Protein AF-A0A554VSW1-F1 (afdb_monomer_lite)

pLDDT: mean 82.95, std 12.74, range [40.72, 96.0]

Foldseek 3Di:
DPPVVVVVVVVVVVVVVVVVVVVVVVVVVVLLLVLLVCVVVVVDDLVRSCVVVVHDSVCSCVSNPVDDRDPPPPDD

Structure (mmCIF, N/CA/C/O backbone):
data_AF-A0A554VSW1-F1
#
_entry.id   AF-A0A554VSW1-F1
#
loop_
_atom_site.group_PDB
_atom_site.id
_atom_site.type_symbol
_atom_site.label_atom_id
_atom_site.label_alt_id
_atom_site.label_comp_id
_atom_site.label_asym_id
_atom_site.label_entity_id
_atom_site.label_seq_id
_atom_site.pdbx_PDB_ins_code
_atom_site.Cartn_x
_atom_site.Cartn_y
_atom_site.Cartn_z
_atom_site.occupancy
_atom_site.B_iso_or_equiv
_atom_site.auth_seq_id
_atom_site.auth_comp_id
_atom_site.auth_asym_id
_atom_site.auth_atom_id
_atom_site.pdbx_PDB_model_num
ATOM 1 N N . MET A 1 1 ? -27.601 5.658 23.834 1.00 63.31 1 MET A N 1
ATOM 2 C CA . MET A 1 1 ? -26.903 4.373 24.040 1.00 63.31 1 MET A CA 1
ATOM 3 C C . MET A 1 1 ? -26.214 4.439 25.398 1.00 63.31 1 MET A C 1
ATOM 5 O O . MET A 1 1 ? -25.723 5.512 25.734 1.00 63.31 1 MET A O 1
ATOM 9 N N . PRO A 1 2 ? -26.209 3.366 26.201 1.00 83.25 2 PRO A N 1
ATOM 10 C CA . PRO A 1 2 ? -25.458 3.346 27.4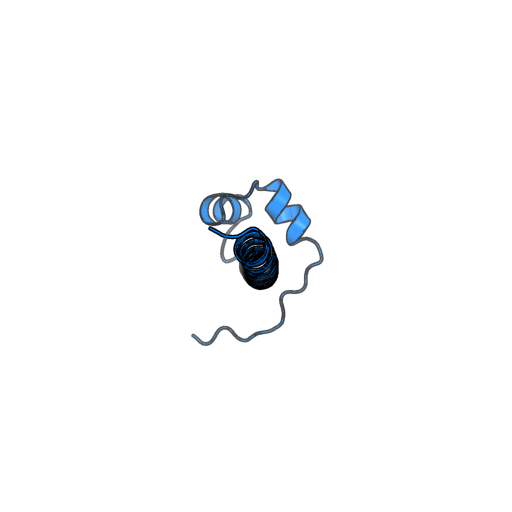52 1.00 83.25 2 PRO A CA 1
ATOM 11 C C . PRO A 1 2 ? -23.938 3.429 27.183 1.00 83.25 2 PRO A C 1
ATOM 13 O O . PRO A 1 2 ? -23.477 2.980 26.130 1.00 83.25 2 PRO A O 1
ATOM 16 N N . PRO A 1 3 ? -23.150 4.009 28.105 1.00 81.88 3 PRO A N 1
ATOM 17 C CA . PRO A 1 3 ? -21.731 4.324 27.897 1.00 81.88 3 PRO A CA 1
ATOM 18 C C . PRO A 1 3 ? -20.867 3.097 27.565 1.00 81.88 3 PRO A C 1
ATOM 20 O O . PRO A 1 3 ? -19.961 3.183 26.739 1.00 81.88 3 PRO A O 1
ATOM 23 N N . GLU A 1 4 ? -21.192 1.931 28.120 1.00 84.88 4 GLU A N 1
ATOM 24 C CA . GLU A 1 4 ? -20.482 0.676 27.840 1.00 84.88 4 GLU A CA 1
ATOM 25 C C . GLU A 1 4 ? -20.681 0.195 26.392 1.00 84.88 4 GLU A C 1
ATOM 27 O O . GLU A 1 4 ? -19.748 -0.307 25.766 1.00 84.88 4 GLU A O 1
ATOM 32 N N . GLN A 1 5 ? -21.862 0.430 25.805 1.00 86.19 5 GLN A N 1
ATOM 33 C CA . GLN A 1 5 ? -22.123 0.114 24.394 1.00 86.19 5 GLN A CA 1
ATOM 34 C C . GLN A 1 5 ? -21.374 1.061 23.448 1.00 86.19 5 GLN A C 1
ATOM 36 O O . GLN A 1 5 ? -20.911 0.628 22.393 1.00 86.19 5 GLN A O 1
ATOM 41 N N . HIS A 1 6 ? -21.187 2.329 23.834 1.00 89.00 6 HIS A N 1
ATOM 42 C CA . HIS A 1 6 ? -20.345 3.260 23.077 1.00 89.00 6 HIS A CA 1
ATOM 43 C C . HIS A 1 6 ? -18.880 2.809 23.058 1.00 89.00 6 HIS A C 1
ATOM 45 O O . HIS A 1 6 ? -18.261 2.792 21.994 1.00 89.00 6 HIS A O 1
ATOM 51 N N . LEU A 1 7 ? -18.335 2.393 24.206 1.00 91.94 7 LEU A N 1
ATOM 52 C CA . LEU A 1 7 ? -16.961 1.890 24.290 1.00 91.94 7 LEU A CA 1
ATOM 53 C C . LEU A 1 7 ? -16.771 0.607 23.467 1.00 91.94 7 LEU A C 1
ATOM 55 O O . LEU A 1 7 ? -15.788 0.492 22.732 1.00 91.94 7 LEU A O 1
ATOM 59 N N . ALA A 1 8 ? -17.736 -0.315 23.514 1.00 91.44 8 ALA A N 1
ATOM 60 C CA . ALA A 1 8 ? -17.715 -1.524 22.693 1.00 91.44 8 ALA A CA 1
ATOM 61 C C . ALA A 1 8 ? -17.752 -1.209 21.184 1.00 91.44 8 ALA A C 1
ATOM 63 O O . ALA A 1 8 ? -16.985 -1.787 20.411 1.00 91.44 8 ALA A O 1
ATOM 64 N N . ALA A 1 9 ? -18.590 -0.256 20.758 1.00 93.00 9 ALA A N 1
ATOM 65 C CA . ALA A 1 9 ? -18.669 0.175 19.362 1.00 93.00 9 ALA A CA 1
ATOM 66 C C . ALA A 1 9 ? -17.362 0.827 18.877 1.00 93.00 9 ALA A C 1
ATOM 68 O O . ALA A 1 9 ? -16.894 0.522 17.781 1.00 93.00 9 ALA A O 1
ATOM 69 N N . ILE A 1 10 ? -16.729 1.664 19.706 1.00 93.00 10 ILE A N 1
ATOM 70 C CA . ILE A 1 10 ? -15.423 2.270 19.400 1.00 93.00 10 ILE A CA 1
ATOM 71 C C . ILE A 1 10 ? -14.343 1.189 19.258 1.00 93.00 10 ILE A C 1
ATOM 73 O O . ILE A 1 10 ? -13.559 1.220 18.309 1.00 93.00 10 ILE A O 1
ATOM 77 N N . GLY A 1 11 ? -14.316 0.212 20.170 1.00 93.44 11 GLY A N 1
ATOM 78 C CA . GLY A 1 11 ? -13.382 -0.913 20.102 1.00 93.44 11 GLY A CA 1
ATOM 79 C C . GLY A 1 11 ? -13.540 -1.723 18.815 1.00 93.44 11 GLY A C 1
ATOM 80 O O . GLY A 1 11 ? -12.551 -2.036 18.152 1.00 93.44 11 GLY A O 1
ATOM 81 N N . ARG A 1 12 ? -14.787 -1.989 18.412 1.00 93.56 12 ARG A N 1
ATOM 82 C CA . ARG A 1 12 ? -15.099 -2.690 17.163 1.00 93.56 12 ARG A CA 1
ATOM 83 C C . ARG A 1 12 ? -14.638 -1.902 15.934 1.00 93.56 12 ARG A C 1
ATOM 85 O O . ARG A 1 12 ? -13.904 -2.448 15.115 1.00 93.56 12 ARG A O 1
ATOM 92 N N . LEU A 1 13 ? -14.964 -0.609 15.861 1.00 96.00 13 LEU A N 1
ATOM 93 C CA . LEU A 1 13 ? -14.537 0.272 14.768 1.00 96.00 13 LEU A CA 1
ATOM 94 C C . LEU A 1 13 ? -13.013 0.341 14.641 1.00 96.00 13 LEU A C 1
ATOM 96 O O . LEU A 1 13 ? -12.483 0.320 13.532 1.00 96.00 13 LEU A O 1
ATOM 100 N N . LYS A 1 14 ? -12.288 0.378 15.764 1.00 95.06 14 LYS A N 1
ATOM 101 C CA . LYS A 1 14 ? -10.821 0.354 15.758 1.00 95.06 14 LYS A CA 1
ATOM 102 C C . LYS A 1 14 ? -10.278 -0.928 15.118 1.00 95.06 14 LYS A C 1
ATOM 104 O O . LYS A 1 14 ? -9.358 -0.853 14.305 1.00 95.06 14 LYS A O 1
ATOM 109 N N . SER A 1 15 ? -10.844 -2.084 15.459 1.00 93.38 15 SER A N 1
ATOM 110 C CA . SER A 1 15 ? -10.450 -3.363 14.857 1.00 93.38 15 SER A CA 1
ATOM 111 C C . SER A 1 15 ? -10.799 -3.434 13.370 1.00 93.38 15 SER A C 1
ATOM 113 O O . SER A 1 15 ? -9.981 -3.893 12.575 1.00 93.38 15 SER A O 1
ATOM 115 N N . GLU A 1 16 ? -11.971 -2.935 12.972 1.00 94.38 16 GLU A N 1
ATOM 116 C CA . GLU A 1 16 ? -12.383 -2.878 11.564 1.00 94.38 16 GLU A CA 1
ATOM 117 C C . GLU A 1 16 ? -11.451 -1.979 10.737 1.00 94.38 16 GLU A C 1
ATOM 119 O O . GLU A 1 16 ? -10.991 -2.380 9.666 1.00 94.38 16 GLU A O 1
ATOM 124 N N . LEU A 1 17 ? -11.078 -0.809 11.263 1.00 95.00 17 LEU A N 1
ATOM 125 C CA . LEU A 1 17 ? -10.096 0.074 10.628 1.00 95.00 17 LEU A CA 1
ATOM 126 C C . LEU A 1 17 ? -8.717 -0.584 10.510 1.00 95.00 17 LEU A C 1
ATOM 128 O O . LEU A 1 17 ? -8.072 -0.471 9.468 1.00 95.00 17 LEU A O 1
ATOM 132 N N . ALA A 1 18 ? -8.270 -1.310 11.538 1.00 94.00 18 ALA A N 1
ATOM 133 C CA . ALA A 1 18 ? -7.000 -2.031 11.492 1.00 94.00 18 ALA A CA 1
ATOM 134 C C . ALA A 1 18 ? -7.002 -3.152 10.434 1.00 94.00 18 ALA A C 1
ATOM 136 O O . ALA A 1 18 ? -6.007 -3.351 9.733 1.00 94.00 18 ALA A O 1
ATOM 137 N N . ALA A 1 19 ? -8.114 -3.873 10.279 1.00 93.56 19 ALA A N 1
ATOM 138 C CA . ALA A 1 19 ? -8.269 -4.884 9.232 1.00 93.56 19 ALA A CA 1
ATOM 139 C C . ALA A 1 19 ? -8.294 -4.259 7.824 1.00 93.56 19 ALA A C 1
ATOM 141 O O . ALA A 1 19 ? -7.671 -4.776 6.887 1.00 93.56 19 ALA A O 1
ATOM 142 N N . LEU A 1 20 ? -8.960 -3.110 7.674 1.00 94.88 20 LEU A N 1
ATOM 143 C CA . LEU A 1 20 ? -8.999 -2.367 6.418 1.00 94.88 20 LEU A CA 1
ATOM 144 C C . LEU A 1 20 ? -7.606 -1.863 6.019 1.00 94.88 20 LEU A C 1
ATOM 146 O O . LEU A 1 20 ? -7.208 -2.012 4.864 1.00 94.88 20 LEU A O 1
ATOM 150 N N . GLU A 1 21 ? -6.842 -1.308 6.960 1.00 93.88 21 GLU A N 1
ATOM 151 C CA . GLU A 1 21 ? -5.482 -0.828 6.693 1.00 93.88 21 GLU A CA 1
ATOM 152 C C . GLU A 1 21 ? -4.532 -1.970 6.304 1.00 93.88 21 GLU A C 1
ATOM 154 O O . GLU A 1 21 ? -3.739 -1.804 5.376 1.00 93.88 21 GLU A O 1
ATOM 159 N N . GLN A 1 22 ? -4.666 -3.163 6.896 1.00 90.88 22 GLN A N 1
ATOM 160 C CA . GLN A 1 22 ? -3.920 -4.349 6.447 1.00 90.88 22 GLN A CA 1
ATOM 161 C C . GLN A 1 22 ? -4.272 -4.739 5.007 1.00 90.88 22 GLN A C 1
ATOM 163 O O . GLN A 1 22 ? -3.384 -4.952 4.178 1.00 90.88 22 GLN A O 1
ATOM 168 N N . THR A 1 23 ? -5.564 -4.767 4.674 1.00 93.38 23 THR A N 1
ATOM 169 C CA . THR A 1 23 ? -6.026 -5.075 3.311 1.00 93.38 23 THR A CA 1
ATOM 170 C C . THR A 1 23 ? -5.512 -4.040 2.311 1.00 93.38 23 THR A C 1
ATOM 172 O O . THR A 1 23 ? -4.993 -4.377 1.246 1.00 93.38 23 THR A O 1
ATOM 175 N N . LYS A 1 24 ? -5.578 -2.759 2.673 1.00 92.38 24 LYS A N 1
ATOM 176 C CA . LYS A 1 24 ? -5.068 -1.642 1.876 1.00 92.38 24 LYS A CA 1
ATOM 177 C C . LYS A 1 24 ? -3.555 -1.719 1.686 1.00 92.38 24 LYS A C 1
ATOM 179 O O . LYS A 1 24 ? -3.079 -1.446 0.586 1.00 92.38 24 LYS A O 1
ATOM 184 N N . ALA A 1 25 ? -2.798 -2.104 2.712 1.00 88.31 25 ALA A N 1
ATOM 185 C CA . ALA A 1 25 ? -1.359 -2.325 2.608 1.00 88.31 25 ALA A CA 1
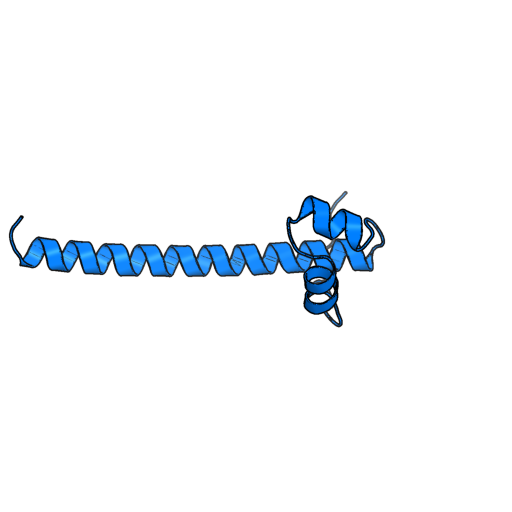ATOM 186 C C . ALA A 1 25 ? -1.036 -3.472 1.636 1.00 88.31 25 ALA A C 1
ATOM 188 O O . ALA A 1 25 ? -0.205 -3.298 0.743 1.00 88.31 25 ALA A O 1
ATOM 189 N N . ALA A 1 26 ? -1.757 -4.594 1.725 1.00 89.94 26 ALA A N 1
ATOM 190 C CA . ALA A 1 26 ? -1.604 -5.713 0.796 1.00 89.94 26 ALA A CA 1
ATOM 191 C C . ALA A 1 26 ? -1.926 -5.312 -0.656 1.00 89.94 26 ALA A C 1
ATOM 193 O O . ALA A 1 26 ? -1.172 -5.636 -1.576 1.00 89.94 26 ALA A O 1
ATOM 194 N N . LEU A 1 27 ? -3.005 -4.552 -0.876 1.00 90.69 27 LEU A N 1
ATOM 195 C CA . LEU A 1 27 ? -3.365 -4.033 -2.201 1.00 90.69 27 LEU A CA 1
ATOM 196 C C . LEU A 1 27 ? -2.316 -3.060 -2.748 1.00 90.69 27 LEU A C 1
ATOM 198 O O . LEU A 1 27 ? -1.967 -3.136 -3.926 1.00 90.69 27 LEU A O 1
ATOM 202 N N . LYS A 1 28 ? -1.765 -2.179 -1.904 1.00 88.38 28 LYS A N 1
ATOM 203 C CA . LYS A 1 28 ? -0.656 -1.292 -2.288 1.00 88.38 28 LYS A CA 1
ATOM 204 C C . LYS A 1 28 ? 0.580 -2.090 -2.715 1.00 88.38 28 LYS A C 1
ATOM 206 O O . LYS A 1 28 ? 1.185 -1.731 -3.722 1.00 88.38 28 LYS A O 1
ATOM 211 N N . GLY A 1 29 ? 0.910 -3.170 -2.004 1.00 86.56 29 GLY A N 1
ATOM 212 C CA . GLY A 1 29 ? 2.003 -4.079 -2.365 1.00 86.56 29 GLY A CA 1
ATOM 213 C C . GLY A 1 29 ? 1.775 -4.775 -3.710 1.00 86.56 29 GLY A C 1
ATOM 214 O O . GLY A 1 29 ? 2.633 -4.721 -4.586 1.00 86.56 29 GLY A O 1
ATOM 215 N N . LYS A 1 30 ? 0.581 -5.340 -3.936 1.00 88.94 30 LYS A N 1
ATOM 216 C CA . LYS A 1 30 ? 0.221 -5.951 -5.231 1.00 88.94 30 LYS A CA 1
ATOM 217 C C . LYS A 1 30 ? 0.299 -4.949 -6.382 1.00 88.94 30 LYS A C 1
ATOM 219 O O . LYS A 1 30 ? 0.861 -5.256 -7.429 1.00 88.94 30 LYS A O 1
ATOM 224 N N . ARG A 1 31 ? -0.224 -3.736 -6.178 1.00 89.00 31 ARG A N 1
ATOM 225 C CA . ARG A 1 31 ? -0.144 -2.652 -7.165 1.00 89.00 31 ARG A CA 1
ATOM 226 C C . ARG A 1 31 ? 1.307 -2.311 -7.499 1.00 89.00 31 ARG A C 1
ATOM 228 O O . ARG A 1 31 ? 1.627 -2.137 -8.669 1.00 89.00 31 ARG A O 1
ATOM 235 N N . LEU A 1 32 ? 2.178 -2.233 -6.493 1.00 85.12 32 LEU A N 1
ATOM 236 C CA . LEU A 1 32 ? 3.599 -1.974 -6.699 1.00 85.12 32 LEU A CA 1
ATOM 237 C C . LEU A 1 32 ? 4.265 -3.072 -7.540 1.00 85.12 32 LEU A C 1
ATOM 239 O O . LEU A 1 32 ? 4.948 -2.752 -8.511 1.00 85.12 32 LEU A O 1
ATOM 243 N N . ASN A 1 33 ? 4.010 -4.342 -7.217 1.00 85.62 33 ASN A N 1
ATOM 244 C CA . ASN A 1 33 ? 4.543 -5.476 -7.975 1.00 85.62 33 ASN A CA 1
ATOM 245 C C . ASN A 1 33 ? 4.145 -5.406 -9.452 1.00 85.62 33 ASN A C 1
ATOM 247 O O . ASN A 1 33 ? 4.995 -5.578 -10.321 1.00 85.62 33 ASN A O 1
ATOM 251 N N . LEU A 1 34 ? 2.874 -5.103 -9.738 1.00 88.94 34 LEU A N 1
ATOM 252 C CA . LEU A 1 34 ? 2.374 -4.985 -11.109 1.00 88.94 34 LEU A CA 1
ATOM 253 C C . LEU A 1 34 ? 3.021 -3.821 -11.866 1.00 88.94 34 LEU A C 1
ATOM 255 O O . LEU A 1 34 ? 3.432 -3.995 -13.009 1.00 88.94 34 LEU A O 1
ATOM 259 N N . LEU A 1 35 ? 3.167 -2.654 -11.231 1.00 88.06 35 LEU A N 1
ATOM 260 C CA . LEU A 1 35 ? 3.823 -1.497 -11.851 1.00 88.06 35 LEU A CA 1
ATOM 261 C C . LEU A 1 35 ? 5.309 -1.767 -12.123 1.00 88.06 35 LEU A C 1
ATOM 263 O O . LEU A 1 35 ? 5.814 -1.417 -13.188 1.00 88.06 35 LEU A O 1
ATOM 267 N N . ALA A 1 36 ? 6.005 -2.426 -11.194 1.00 85.44 36 ALA A N 1
ATOM 268 C CA . ALA A 1 36 ? 7.396 -2.826 -11.383 1.00 85.44 36 ALA A CA 1
ATOM 269 C C . ALA A 1 36 ? 7.547 -3.879 -12.493 1.00 85.44 36 ALA A C 1
ATOM 271 O O . ALA A 1 36 ? 8.466 -3.779 -13.305 1.00 85.44 36 ALA A O 1
ATOM 272 N N . ALA A 1 37 ? 6.633 -4.852 -12.566 1.00 86.81 37 ALA A N 1
ATOM 273 C CA . ALA A 1 37 ? 6.599 -5.856 -13.627 1.00 86.81 37 ALA A CA 1
ATOM 274 C C . ALA A 1 37 ? 6.355 -5.227 -15.002 1.00 86.81 37 ALA A C 1
ATOM 276 O O . ALA A 1 37 ? 7.136 -5.471 -15.919 1.00 86.81 37 ALA A O 1
ATOM 277 N N . ALA A 1 38 ? 5.340 -4.370 -15.130 1.00 87.19 38 ALA A N 1
ATOM 278 C CA . ALA A 1 38 ? 5.019 -3.682 -16.379 1.00 87.19 38 ALA A CA 1
ATOM 279 C C . ALA A 1 38 ? 6.192 -2.824 -16.879 1.00 87.19 38 ALA A C 1
ATOM 281 O O . ALA A 1 38 ? 6.542 -2.891 -18.057 1.00 87.19 38 ALA A O 1
ATOM 282 N N . ARG A 1 39 ? 6.860 -2.098 -15.970 1.00 83.56 39 ARG A N 1
ATOM 283 C CA . ARG A 1 39 ? 8.062 -1.317 -16.290 1.00 83.56 39 ARG A CA 1
ATOM 284 C C . ARG A 1 39 ? 9.238 -2.203 -16.706 1.00 83.56 39 ARG A C 1
ATOM 286 O O . ARG A 1 39 ? 9.903 -1.902 -17.690 1.00 83.56 39 ARG A O 1
ATOM 293 N N . ARG A 1 40 ? 9.506 -3.297 -15.976 1.00 83.50 40 ARG A N 1
ATOM 294 C CA . ARG A 1 40 ? 10.613 -4.227 -16.280 1.00 83.50 40 ARG A CA 1
ATOM 295 C C . ARG A 1 40 ? 10.430 -4.908 -17.635 1.00 83.50 40 ARG A C 1
ATOM 297 O O . ARG A 1 40 ? 11.407 -5.119 -18.341 1.00 83.50 40 ARG A O 1
ATOM 304 N N . LEU A 1 41 ? 9.193 -5.262 -17.971 1.00 85.81 41 LEU A N 1
ATOM 305 C CA . LEU A 1 41 ? 8.840 -5.900 -19.238 1.00 85.81 41 LEU A CA 1
ATOM 306 C C . LEU A 1 41 ? 8.728 -4.902 -20.402 1.00 85.81 41 LEU A C 1
ATOM 308 O O . LEU A 1 41 ? 8.538 -5.329 -21.535 1.00 85.81 41 LEU A O 1
ATOM 312 N N . GLY A 1 42 ? 8.836 -3.593 -20.140 1.00 84.25 42 GLY A N 1
ATOM 313 C CA . GLY A 1 42 ? 8.703 -2.553 -21.161 1.00 84.25 42 GLY A CA 1
ATOM 314 C C . GLY A 1 42 ? 7.301 -2.465 -21.769 1.00 84.25 42 GLY A C 1
ATOM 315 O O . GLY A 1 42 ? 7.164 -1.981 -22.886 1.00 84.25 42 GLY A O 1
ATOM 316 N N . VAL A 1 43 ? 6.273 -2.951 -21.061 1.00 86.31 43 VAL A N 1
ATOM 317 C CA . VAL A 1 43 ? 4.880 -2.961 -21.547 1.00 86.31 43 VAL A CA 1
ATOM 318 C C . VAL A 1 43 ? 4.319 -1.543 -21.625 1.00 86.31 43 VAL A C 1
ATOM 320 O O . VAL A 1 43 ? 3.534 -1.250 -22.517 1.00 86.31 43 VAL A O 1
ATOM 323 N N . LEU A 1 44 ? 4.718 -0.684 -20.684 1.00 85.81 44 LEU A N 1
ATOM 324 C CA . LEU A 1 44 ? 4.343 0.725 -20.609 1.00 85.81 44 LEU A CA 1
ATOM 325 C C . LEU A 1 44 ? 5.551 1.549 -20.164 1.00 85.81 44 LEU A C 1
ATOM 327 O O . LEU A 1 44 ? 6.361 1.088 -19.348 1.00 85.81 44 LEU A O 1
ATOM 331 N N . ASP A 1 45 ? 5.648 2.777 -20.662 1.00 85.06 45 ASP A N 1
ATOM 332 C CA . ASP A 1 45 ? 6.655 3.730 -20.213 1.00 85.06 45 ASP A CA 1
ATOM 333 C C . ASP A 1 45 ? 6.299 4.375 -18.853 1.00 85.06 45 ASP A C 1
ATOM 335 O O . ASP A 1 45 ? 5.218 4.188 -18.286 1.00 85.06 45 ASP A O 1
ATOM 339 N N . ASP A 1 46 ? 7.233 5.143 -18.278 1.00 84.00 46 ASP A N 1
ATOM 340 C CA . ASP A 1 46 ? 7.026 5.759 -16.960 1.00 84.00 46 ASP A CA 1
ATOM 341 C C . ASP A 1 46 ? 5.831 6.750 -16.933 1.00 84.00 46 ASP A C 1
ATOM 343 O O . ASP A 1 46 ? 5.271 6.996 -15.861 1.00 84.00 46 ASP A O 1
ATOM 347 N N . TYR A 1 47 ? 5.473 7.368 -18.066 1.00 85.75 47 TYR A N 1
ATOM 348 C CA . TYR A 1 47 ? 4.345 8.300 -18.182 1.00 85.75 47 TYR A CA 1
ATOM 349 C C . TYR A 1 47 ? 3.014 7.562 -18.304 1.00 85.75 47 TYR A C 1
ATOM 351 O O . TYR A 1 47 ? 2.050 7.931 -17.634 1.00 85.75 47 TYR A O 1
ATOM 359 N N . GLU A 1 48 ? 2.964 6.505 -19.104 1.00 87.69 48 GLU A N 1
ATOM 360 C CA . GLU A 1 48 ? 1.783 5.658 -19.250 1.00 87.69 48 GLU A CA 1
ATOM 361 C C . GLU A 1 48 ? 1.442 4.957 -17.927 1.00 87.69 48 GLU A C 1
ATOM 363 O O . GLU A 1 48 ? 0.285 4.937 -17.498 1.00 87.69 48 GLU A O 1
ATOM 368 N N . LEU A 1 49 ? 2.459 4.479 -17.202 1.00 88.00 49 LEU A N 1
ATOM 369 C CA . LEU A 1 49 ? 2.291 3.930 -15.854 1.00 88.00 49 LEU A CA 1
ATOM 370 C C . LEU A 1 49 ? 1.784 4.978 -14.856 1.00 88.00 49 LEU A C 1
ATOM 372 O O . LEU A 1 49 ? 0.958 4.664 -13.995 1.00 88.00 49 LEU A O 1
ATOM 376 N N . ALA A 1 50 ? 2.257 6.221 -14.954 1.00 88.06 50 ALA A N 1
ATOM 377 C CA . ALA A 1 50 ? 1.784 7.324 -14.123 1.00 88.06 50 ALA A CA 1
ATOM 378 C C . ALA A 1 50 ? 0.305 7.643 -14.398 1.00 88.06 50 ALA A C 1
ATOM 380 O O . ALA A 1 50 ? -0.489 7.742 -13.461 1.00 88.06 50 ALA A O 1
ATOM 381 N N . ALA A 1 51 ? -0.082 7.718 -15.674 1.00 88.19 51 ALA A N 1
ATOM 382 C CA . ALA A 1 51 ? -1.460 7.964 -16.089 1.00 88.19 51 ALA A CA 1
ATOM 383 C C . ALA A 1 51 ? -2.416 6.859 -15.609 1.00 88.19 51 ALA A C 1
ATOM 385 O O . ALA A 1 51 ? -3.474 7.156 -15.060 1.00 88.19 51 ALA A O 1
ATOM 386 N N . LEU A 1 52 ? -2.022 5.588 -15.744 1.00 87.44 52 LEU A N 1
ATOM 387 C CA . LEU A 1 52 ? -2.867 4.448 -15.382 1.00 87.44 52 LEU A CA 1
ATOM 388 C C . LEU A 1 52 ? -2.988 4.245 -13.863 1.00 87.44 52 LEU A C 1
ATOM 390 O O . LEU A 1 52 ? -4.022 3.809 -13.362 1.00 87.44 52 LEU A O 1
ATOM 394 N N . SER A 1 53 ? -1.934 4.562 -13.111 1.00 83.81 53 SER A N 1
ATOM 395 C CA . SER A 1 53 ? -1.911 4.390 -11.652 1.00 83.81 53 SER A CA 1
ATOM 396 C C . SER A 1 53 ? -2.399 5.608 -10.863 1.00 83.81 53 SER A C 1
ATOM 398 O O . SER A 1 53 ? -2.612 5.494 -9.651 1.00 83.81 53 SER A O 1
ATOM 400 N N . GLY A 1 54 ? -2.518 6.771 -11.514 1.00 87.19 54 GLY A N 1
ATOM 401 C CA . GLY A 1 54 ? -2.733 8.065 -10.862 1.00 87.19 54 GLY A CA 1
ATOM 402 C C . GLY A 1 54 ? -1.557 8.515 -9.984 1.00 87.19 54 GLY A C 1
ATOM 403 O O . GLY A 1 54 ? -1.707 9.424 -9.168 1.00 87.19 54 GLY A O 1
ATOM 404 N N . LEU A 1 55 ? -0.396 7.860 -10.095 1.00 84.81 55 LEU A N 1
ATOM 405 C CA . LEU A 1 55 ? 0.822 8.216 -9.369 1.00 84.81 55 LEU A CA 1
ATOM 406 C C . LEU A 1 55 ? 1.685 9.143 -10.216 1.00 84.81 55 LEU A C 1
ATOM 408 O O . LEU A 1 55 ? 1.695 9.070 -11.439 1.00 84.81 55 LEU A O 1
ATOM 412 N N . GLN A 1 56 ? 2.478 9.990 -9.566 1.00 86.00 56 GLN A N 1
ATOM 413 C CA . GLN A 1 56 ? 3.450 10.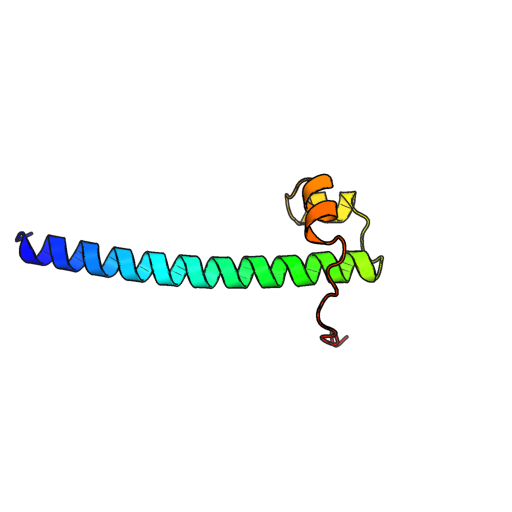798 -10.290 1.00 86.00 56 GLN A CA 1
ATOM 414 C C . GLN A 1 56 ? 4.539 9.908 -10.897 1.00 86.00 56 GLN A C 1
ATOM 416 O O . GLN A 1 56 ? 4.986 8.934 -10.289 1.00 86.00 56 GLN A O 1
ATOM 421 N N . ARG A 1 57 ? 5.038 10.294 -12.073 1.00 84.81 57 ARG A N 1
ATOM 422 C CA . ARG A 1 57 ? 6.131 9.602 -12.773 1.00 84.81 57 ARG A CA 1
ATOM 423 C C . ARG A 1 57 ? 7.355 9.373 -11.883 1.00 84.81 57 ARG A C 1
ATOM 425 O O . ARG A 1 57 ? 7.952 8.299 -11.896 1.00 84.81 57 ARG A O 1
ATOM 432 N N . GLU A 1 58 ? 7.728 10.372 -11.086 1.00 85.44 58 GLU A N 1
ATOM 433 C CA . GLU A 1 58 ? 8.849 10.240 -10.153 1.00 85.44 58 GLU A CA 1
ATOM 434 C C . GLU A 1 58 ? 8.561 9.206 -9.054 1.00 85.44 58 GLU A C 1
ATOM 436 O O . GLU A 1 58 ? 9.450 8.442 -8.680 1.00 85.44 58 GLU A O 1
ATOM 441 N N . THR A 1 59 ? 7.315 9.123 -8.583 1.00 82.44 59 THR A N 1
ATOM 442 C CA . THR A 1 59 ? 6.873 8.085 -7.648 1.00 82.44 59 THR A CA 1
ATOM 443 C C . THR A 1 59 ? 6.983 6.700 -8.277 1.00 82.44 59 THR A C 1
ATOM 445 O O . THR A 1 59 ? 7.521 5.806 -7.633 1.00 82.44 59 THR A O 1
ATOM 448 N N . ILE A 1 60 ? 6.565 6.526 -9.537 1.00 84.31 60 ILE A N 1
ATOM 449 C CA . ILE A 1 60 ? 6.742 5.265 -10.275 1.00 84.31 60 ILE A CA 1
ATOM 450 C C . ILE A 1 60 ? 8.218 4.891 -10.352 1.00 84.31 60 ILE A C 1
ATOM 452 O O . ILE A 1 60 ? 8.581 3.776 -9.978 1.00 84.31 60 ILE A O 1
ATOM 456 N N . ARG A 1 61 ? 9.088 5.824 -10.756 1.00 84.19 61 ARG A N 1
ATOM 457 C CA . ARG A 1 61 ? 10.535 5.587 -10.803 1.00 84.19 61 ARG A CA 1
ATOM 458 C C . ARG A 1 61 ? 11.082 5.171 -9.449 1.00 84.19 61 ARG A C 1
ATOM 460 O O . ARG A 1 61 ? 11.690 4.116 -9.381 1.00 84.19 61 ARG A O 1
ATOM 467 N N . LYS A 1 62 ? 10.838 5.949 -8.390 1.00 84.75 62 LYS A N 1
ATOM 468 C CA . LYS A 1 62 ? 11.333 5.671 -7.030 1.00 84.75 62 LYS A CA 1
ATOM 469 C C . LYS A 1 62 ? 10.848 4.325 -6.505 1.00 84.75 62 LYS A C 1
ATOM 471 O O . LYS A 1 62 ? 11.634 3.572 -5.949 1.00 84.75 62 LYS A O 1
ATOM 476 N N . MET A 1 63 ? 9.568 4.020 -6.698 1.00 80.56 63 MET A N 1
ATOM 477 C CA . MET A 1 63 ? 8.958 2.801 -6.176 1.00 80.56 63 MET A CA 1
ATOM 478 C C . MET A 1 63 ? 9.407 1.541 -6.924 1.00 80.56 63 MET A C 1
ATOM 480 O O . MET A 1 63 ? 9.520 0.480 -6.323 1.00 80.56 63 MET A O 1
ATOM 484 N N . THR A 1 64 ? 9.672 1.648 -8.226 1.00 79.12 64 THR A N 1
ATOM 485 C CA . THR A 1 64 ? 10.082 0.509 -9.063 1.00 79.12 64 THR A CA 1
ATOM 486 C C . THR A 1 64 ? 11.603 0.403 -9.235 1.00 79.12 64 THR A C 1
ATOM 488 O O . THR A 1 64 ? 12.086 -0.566 -9.818 1.00 79.12 64 THR A O 1
ATOM 491 N N . TRP A 1 65 ? 12.386 1.376 -8.752 1.00 79.06 65 TRP A N 1
ATOM 492 C CA . TRP A 1 65 ? 13.850 1.357 -8.840 1.00 79.06 65 TRP A CA 1
ATOM 493 C C . TRP A 1 65 ? 14.434 0.265 -7.944 1.00 79.06 65 TRP A C 1
ATOM 495 O O . TRP A 1 65 ? 14.230 0.278 -6.735 1.00 79.06 65 TRP A O 1
ATOM 505 N N . GLY A 1 66 ? 15.178 -0.678 -8.527 1.00 71.19 66 GLY A N 1
ATOM 506 C CA . GLY A 1 66 ? 15.780 -1.791 -7.781 1.00 71.19 66 GLY A CA 1
ATOM 507 C C . GLY A 1 66 ? 14.774 -2.827 -7.264 1.00 71.19 66 GLY A C 1
ATOM 508 O O . GLY A 1 66 ? 15.179 -3.793 -6.624 1.00 71.19 66 GLY A O 1
ATOM 509 N N . PHE A 1 67 ? 13.481 -2.662 -7.562 1.00 69.81 67 PHE A N 1
ATOM 510 C CA . PHE A 1 67 ? 12.457 -3.635 -7.218 1.00 69.81 67 PHE A CA 1
ATOM 511 C C . PHE A 1 67 ? 12.483 -4.769 -8.243 1.00 69.81 67 PHE A C 1
ATOM 513 O O . PHE A 1 67 ? 12.201 -4.554 -9.423 1.00 69.81 67 PHE A O 1
ATOM 520 N N . GLN A 1 68 ? 12.832 -5.979 -7.808 1.00 63.81 68 GLN A N 1
ATOM 521 C CA . GLN A 1 68 ? 12.642 -7.174 -8.620 1.00 63.81 68 GLN A CA 1
ATOM 522 C C . GLN A 1 68 ? 11.203 -7.644 -8.404 1.00 63.81 68 GLN A C 1
ATOM 524 O O . GLN A 1 68 ? 10.899 -8.142 -7.321 1.00 63.81 68 GLN A O 1
ATOM 529 N N . PRO A 1 69 ? 10.293 -7.448 -9.378 1.00 62.69 69 PRO A N 1
ATOM 530 C CA . PRO A 1 69 ? 8.964 -8.016 -9.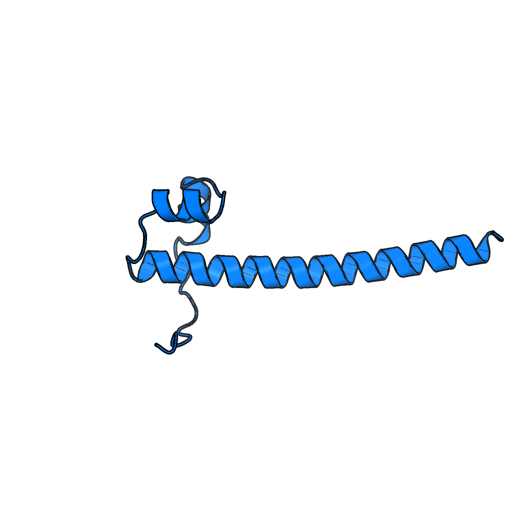267 1.00 62.69 69 PRO A CA 1
ATOM 531 C C . PRO A 1 69 ? 9.117 -9.529 -9.151 1.00 62.69 69 PRO A C 1
ATOM 533 O O . PRO A 1 69 ? 9.899 -10.129 -9.901 1.00 62.69 69 PRO A O 1
ATOM 536 N N . ASP A 1 70 ? 8.399 -10.104 -8.187 1.00 60.62 70 ASP A N 1
ATOM 537 C CA . ASP A 1 70 ? 8.314 -11.546 -8.001 1.00 60.62 70 ASP A CA 1
ATOM 538 C C . ASP A 1 70 ? 8.050 -12.183 -9.369 1.00 60.62 70 ASP A C 1
ATOM 540 O O . ASP A 1 70 ? 7.216 -11.682 -10.134 1.00 60.62 70 ASP A O 1
ATOM 544 N N . SER A 1 71 ? 8.808 -13.223 -9.718 1.00 54.72 71 SER A N 1
ATOM 545 C CA . SER A 1 71 ? 8.695 -13.934 -10.997 1.00 54.72 71 SER A CA 1
ATOM 546 C C . SER A 1 71 ? 7.412 -14.773 -11.040 1.00 54.72 71 SER A C 1
ATOM 548 O O . SER A 1 71 ? 7.426 -15.942 -11.411 1.00 54.72 71 SER A O 1
ATOM 550 N N . GLY A 1 72 ? 6.287 -14.184 -10.640 1.00 53.16 72 GLY A N 1
ATOM 551 C CA . GLY A 1 72 ? 4.963 -14.703 -10.888 1.00 53.16 72 GLY A CA 1
ATOM 552 C C . GLY A 1 72 ? 4.734 -14.661 -12.387 1.00 53.16 72 GLY A C 1
ATOM 553 O O . GLY A 1 72 ? 4.468 -13.603 -12.954 1.00 53.16 72 GLY A O 1
ATOM 554 N N . VAL A 1 73 ? 4.892 -15.823 -13.018 1.00 45.69 73 VAL A N 1
ATOM 555 C CA . VAL A 1 73 ? 4.376 -16.128 -14.350 1.00 45.69 73 VAL A CA 1
ATOM 556 C C . VAL A 1 73 ? 2.980 -15.516 -14.451 1.00 45.69 73 VAL A C 1
ATOM 558 O O . VAL A 1 73 ? 2.078 -15.910 -13.717 1.00 45.69 73 VAL A O 1
ATOM 561 N N . ILE A 1 74 ? 2.820 -14.515 -15.313 1.00 48.94 74 ILE A N 1
ATOM 562 C CA . ILE A 1 74 ? 1.504 -14.044 -15.735 1.00 48.94 74 ILE A CA 1
ATOM 563 C C . ILE A 1 74 ? 1.052 -15.098 -16.755 1.00 48.94 74 I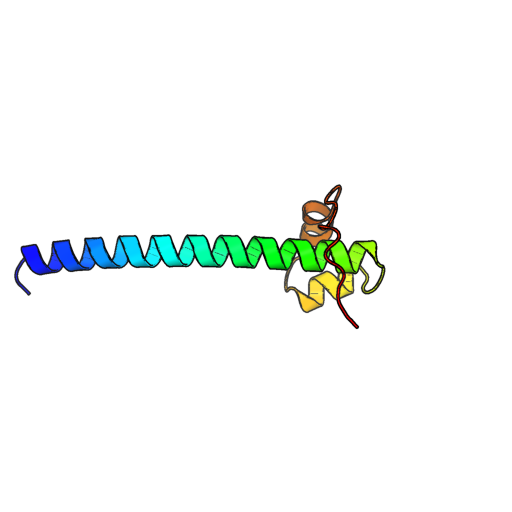LE A C 1
ATOM 565 O O . ILE A 1 74 ? 1.682 -15.172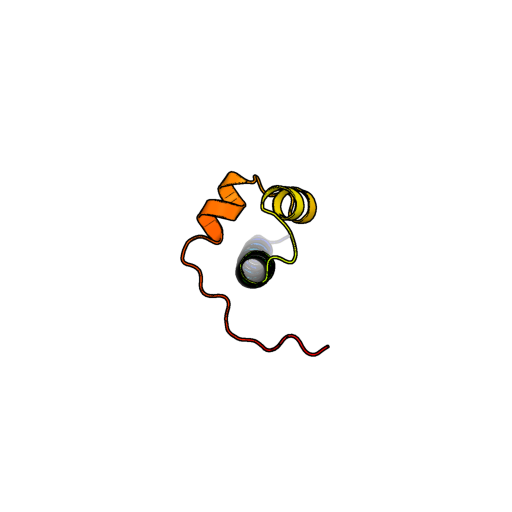 -17.812 1.00 48.94 74 ILE A O 1
ATOM 569 N N . PRO A 1 75 ? 0.072 -15.975 -16.458 1.00 40.72 75 PRO A N 1
ATOM 570 C CA . PRO A 1 75 ? -0.434 -16.880 -17.477 1.00 40.72 75 PRO A CA 1
ATOM 571 C C . PRO A 1 75 ? -1.136 -16.035 -18.546 1.00 40.72 75 PRO A C 1
ATOM 573 O O . PRO A 1 75 ? -1.989 -15.205 -18.220 1.00 40.72 75 PRO A O 1
ATOM 576 N N . ALA A 1 76 ? -0.701 -16.212 -19.793 1.00 42.34 76 ALA A N 1
ATOM 577 C CA . ALA A 1 76 ? -1.439 -15.796 -20.980 1.00 42.34 76 ALA A CA 1
ATOM 578 C C . ALA A 1 76 ? -2.640 -16.724 -21.206 1.00 42.34 76 ALA A C 1
ATOM 580 O O . ALA A 1 76 ? -2.541 -17.911 -20.813 1.00 42.34 76 ALA A O 1
#

Radius of gyration: 18.84 Å; chains: 1; bounding box: 43×28×49 Å

Sequence (76 aa):
MPPEQHLAAIGRLKSELAALEQTKAALKGKRLNLLAAARRLGVLDDYELAALSGLQRETIRKMTWGFQPDSGVIPA

Secondary structure (DSSP, 8-state):
--HHHHHHHHHHHHHHHHHHHHHHHHHHHHHHHHHHHHHHTTSS-HHHHHHHHT--HHHHHHHHTT----------